Protein AF-A0A956QBS9-F1 (afdb_monomer_lite)

Structure (mmCIF, N/CA/C/O backbone):
data_AF-A0A956QBS9-F1
#
_entry.id   AF-A0A956QBS9-F1
#
loop_
_atom_site.group_PDB
_atom_site.id
_atom_site.type_symbol
_atom_site.label_atom_id
_atom_site.label_alt_id
_atom_site.label_comp_id
_atom_site.label_asym_id
_atom_site.label_entity_id
_atom_site.label_seq_id
_atom_site.pdbx_PDB_ins_code
_atom_site.Cartn_x
_atom_site.Cartn_y
_atom_site.Cartn_z
_atom_site.occupancy
_atom_site.B_iso_or_equiv
_atom_site.auth_seq_id
_atom_site.auth_comp_id
_atom_site.auth_asym_id
_atom_site.auth_atom_id
_atom_site.pdbx_PDB_model_num
ATOM 1 N N . MET A 1 1 ? -4.120 11.565 -2.653 1.00 62.69 1 MET A N 1
ATOM 2 C CA . MET A 1 1 ? -4.271 10.334 -1.851 1.00 62.69 1 MET A CA 1
ATOM 3 C C . MET A 1 1 ? -4.452 9.198 -2.831 1.00 62.69 1 MET A C 1
ATOM 5 O O . MET A 1 1 ? -5.402 9.241 -3.606 1.00 62.69 1 MET A O 1
ATOM 9 N N . SER A 1 2 ? -3.499 8.275 -2.859 1.00 72.56 2 SER A N 1
ATOM 10 C CA . SER A 1 2 ? -3.418 7.214 -3.864 1.00 72.56 2 SER A CA 1
ATOM 11 C C . SER A 1 2 ? -3.655 5.856 -3.207 1.00 72.56 2 SER A C 1
ATOM 13 O O . SER A 1 2 ? -3.531 5.721 -1.990 1.00 72.56 2 SER A O 1
ATOM 15 N N . VAL A 1 3 ? -4.051 4.862 -3.998 1.00 72.50 3 VAL A N 1
ATOM 16 C CA . VAL A 1 3 ? -4.416 3.521 -3.531 1.00 72.50 3 VAL A CA 1
ATOM 17 C C . VAL A 1 3 ? -3.546 2.489 -4.235 1.00 72.50 3 VAL A C 1
ATOM 19 O O . VAL A 1 3 ? -3.512 2.422 -5.461 1.00 72.50 3 VAL A O 1
ATOM 22 N N . ALA A 1 4 ? -2.849 1.673 -3.461 1.00 72.25 4 ALA A N 1
ATOM 23 C CA . ALA A 1 4 ? -2.122 0.503 -3.916 1.00 72.25 4 ALA A CA 1
ATOM 24 C C . ALA A 1 4 ? -2.949 -0.753 -3.614 1.00 72.25 4 ALA A C 1
ATOM 26 O O . ALA A 1 4 ? -3.445 -0.932 -2.503 1.00 72.25 4 ALA A O 1
ATOM 27 N N . VAL A 1 5 ? -3.121 -1.616 -4.608 1.00 70.50 5 VAL A N 1
ATOM 28 C CA . VAL A 1 5 ? -3.908 -2.847 -4.513 1.00 70.50 5 VAL A CA 1
ATOM 29 C C . VAL A 1 5 ? -2.988 -4.046 -4.684 1.00 70.50 5 VAL A C 1
ATOM 31 O O . VAL A 1 5 ? -2.298 -4.180 -5.693 1.00 70.50 5 VAL A O 1
ATOM 34 N N . ALA A 1 6 ? -3.002 -4.926 -3.690 1.00 63.19 6 ALA A N 1
ATOM 35 C CA . ALA A 1 6 ? -2.263 -6.176 -3.663 1.00 63.19 6 ALA A CA 1
ATOM 36 C C . ALA A 1 6 ? -3.111 -7.304 -4.276 1.00 63.19 6 ALA A C 1
ATOM 38 O O . ALA A 1 6 ? -3.794 -8.044 -3.563 1.00 63.19 6 ALA A O 1
ATOM 39 N N . GLY A 1 7 ? -3.090 -7.423 -5.604 1.00 61.34 7 GLY A N 1
ATOM 40 C CA . GLY A 1 7 ? -3.905 -8.381 -6.358 1.00 61.34 7 GLY A CA 1
ATOM 41 C C . GLY A 1 7 ? -3.380 -8.609 -7.776 1.00 61.34 7 GLY A C 1
ATOM 42 O O . GLY A 1 7 ? -2.777 -7.717 -8.373 1.00 61.34 7 GLY A O 1
ATOM 43 N N . VAL A 1 8 ? -3.581 -9.820 -8.306 1.00 54.94 8 VAL A N 1
ATOM 44 C CA . VAL A 1 8 ? -3.264 -10.185 -9.699 1.00 54.94 8 VAL A CA 1
ATOM 45 C C . VAL A 1 8 ? -4.487 -9.938 -10.581 1.00 54.94 8 VAL A C 1
ATOM 47 O O . VAL A 1 8 ? -5.093 -10.858 -11.123 1.00 54.94 8 VAL A O 1
ATOM 50 N N . ASP A 1 9 ? -4.886 -8.677 -10.694 1.00 51.34 9 ASP A N 1
ATOM 51 C CA . ASP A 1 9 ? -6.120 -8.313 -11.382 1.00 51.34 9 ASP A CA 1
ATOM 52 C C . ASP A 1 9 ? -5.763 -7.900 -12.818 1.00 51.34 9 ASP A C 1
ATOM 54 O O . ASP A 1 9 ? -5.214 -6.830 -13.076 1.00 51.34 9 ASP A O 1
ATOM 58 N N . GLY A 1 10 ? -5.999 -8.817 -13.759 1.00 55.69 10 GLY A N 1
ATOM 59 C CA . GLY A 1 10 ? -5.543 -8.780 -15.153 1.00 55.69 10 GLY A CA 1
ATOM 60 C C . GLY A 1 10 ? -6.207 -7.750 -16.070 1.00 55.69 10 GLY A C 1
ATOM 61 O O . GLY A 1 10 ? -6.499 -8.061 -17.221 1.00 55.69 10 GLY A O 1
ATOM 62 N N . SER A 1 11 ? -6.438 -6.520 -15.625 1.00 49.38 11 SER A N 1
ATOM 63 C CA . SER A 1 11 ? -6.732 -5.409 -16.532 1.00 49.38 11 SER A CA 1
ATOM 64 C C . SER A 1 11 ? -6.223 -4.109 -15.931 1.00 49.38 11 SER A C 1
ATOM 66 O O . SER A 1 11 ? -6.775 -3.580 -14.971 1.00 49.38 11 SER A O 1
ATOM 68 N N . LEU A 1 12 ? -5.140 -3.616 -16.534 1.00 52.03 12 LEU A N 1
ATOM 69 C CA . LEU A 1 12 ? -4.575 -2.278 -16.386 1.00 52.03 12 LEU A CA 1
ATOM 70 C C . LEU A 1 12 ? -5.600 -1.223 -16.837 1.00 52.03 12 LEU A C 1
ATOM 72 O O . LEU A 1 12 ? -5.401 -0.534 -17.835 1.00 52.03 12 LEU A O 1
ATOM 76 N N . GLU A 1 13 ? -6.713 -1.081 -16.122 1.00 49.41 13 GLU A N 1
ATOM 77 C CA . GLU A 1 13 ? -7.550 0.108 -16.228 1.00 49.41 13 GLU A CA 1
ATOM 78 C C . GLU A 1 13 ? -6.792 1.252 -15.559 1.00 49.41 13 GLU A C 1
ATOM 80 O O . GLU A 1 13 ? -6.947 1.556 -14.373 1.00 49.41 13 GLU A O 1
ATOM 85 N N . VAL A 1 14 ? -5.901 1.843 -16.356 1.00 55.06 14 VAL A N 1
ATOM 86 C CA . VAL A 1 14 ? -5.235 3.114 -16.107 1.00 55.06 14 VAL A CA 1
ATOM 87 C C . VAL A 1 14 ? -6.291 4.091 -15.603 1.00 55.06 14 VAL A C 1
ATOM 89 O O . VAL A 1 14 ? -7.130 4.597 -16.345 1.00 55.06 14 VAL A O 1
ATOM 92 N N . CYS A 1 15 ? -6.256 4.378 -14.302 1.00 55.94 15 CYS A N 1
ATOM 93 C CA . CYS A 1 15 ? -6.758 5.659 -13.851 1.00 55.94 15 CYS A CA 1
ATOM 94 C C . CYS A 1 15 ? -5.923 6.707 -14.596 1.00 55.94 15 CYS A C 1
ATOM 96 O O . CYS A 1 15 ? -4.702 6.691 -14.432 1.00 55.94 15 CYS A O 1
ATOM 98 N N . PRO A 1 16 ? -6.522 7.630 -15.367 1.00 56.38 16 PRO A N 1
ATOM 99 C CA . PRO A 1 16 ? -5.763 8.644 -16.107 1.00 56.38 16 PRO A CA 1
ATOM 100 C C . PRO A 1 16 ? -4.915 9.530 -15.177 1.00 56.38 16 PRO A C 1
ATOM 102 O O . PRO A 1 16 ? -3.937 10.131 -15.600 1.00 56.38 16 PRO A O 1
ATOM 105 N N . VAL A 1 17 ? -5.268 9.561 -13.889 1.00 64.25 17 VAL A N 1
ATOM 106 C CA . VAL A 1 17 ? -4.567 10.269 -12.811 1.00 64.25 17 VAL A CA 1
ATOM 107 C C . VAL A 1 17 ? -3.537 9.412 -12.055 1.00 64.25 17 VAL A C 1
ATOM 109 O O . VAL A 1 17 ? -2.956 9.883 -11.087 1.00 64.25 17 VAL A O 1
ATOM 112 N N . GLY A 1 18 ? -3.344 8.137 -12.414 1.00 65.81 18 GLY A N 1
ATOM 113 C CA . GLY A 1 18 ? -2.389 7.243 -11.740 1.00 65.81 18 GLY A CA 1
ATOM 114 C C . GLY A 1 18 ? -2.715 6.922 -10.274 1.00 65.81 18 GLY A C 1
ATOM 115 O O . GLY A 1 18 ? -1.871 6.383 -9.565 1.00 65.81 18 GLY A O 1
ATOM 116 N N . ALA A 1 19 ? -3.932 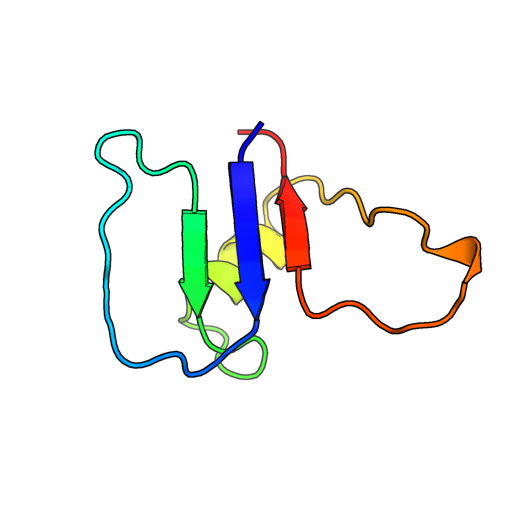7.233 -9.815 1.00 67.38 19 ALA A N 1
ATOM 117 C CA . ALA A 1 19 ? -4.336 7.119 -8.412 1.00 67.38 19 ALA A CA 1
ATOM 118 C C . ALA A 1 19 ? -4.456 5.673 -7.902 1.00 67.38 19 ALA A C 1
ATOM 120 O O . ALA A 1 19 ? -4.499 5.475 -6.690 1.00 67.38 19 ALA A O 1
ATOM 121 N N . ARG A 1 20 ? -4.535 4.677 -8.797 1.00 73.50 20 ARG A N 1
ATOM 122 C CA . ARG A 1 20 ? -4.581 3.249 -8.450 1.00 73.50 20 ARG A CA 1
ATOM 123 C C . ARG A 1 20 ? -3.374 2.520 -9.034 1.00 73.50 20 ARG A C 1
ATOM 125 O O . ARG A 1 20 ? -3.147 2.604 -10.240 1.00 73.50 20 ARG A O 1
ATOM 132 N N . LYS A 1 21 ? -2.633 1.805 -8.184 1.00 76.19 21 LYS A N 1
ATOM 133 C CA . LYS A 1 21 ? -1.479 0.969 -8.552 1.00 76.19 21 LYS A CA 1
ATOM 134 C C . LYS A 1 21 ? -1.760 -0.485 -8.194 1.00 76.19 21 LYS A C 1
ATOM 136 O O . LYS A 1 21 ? -2.244 -0.747 -7.099 1.00 76.19 21 LYS A O 1
ATOM 141 N N . PHE A 1 22 ? -1.458 -1.407 -9.100 1.00 78.00 22 PHE A N 1
ATOM 142 C CA . PHE A 1 22 ? -1.659 -2.846 -8.910 1.00 78.00 22 PHE A CA 1
ATOM 143 C C . PHE A 1 22 ? -0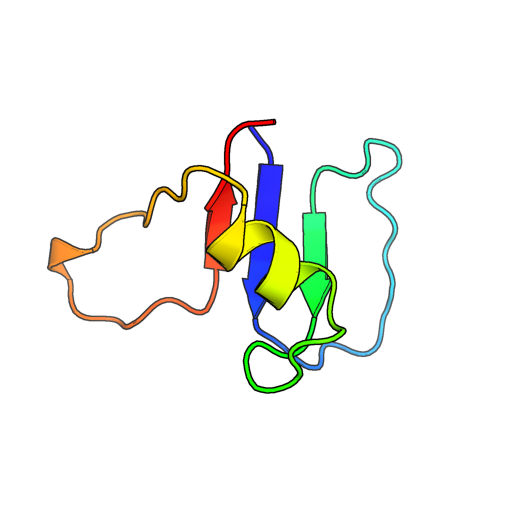.315 -3.566 -8.963 1.00 78.00 22 PHE A C 1
ATOM 145 O O . PHE A 1 22 ? 0.572 -3.171 -9.720 1.00 78.00 22 PHE A O 1
ATOM 152 N N . GLY A 1 23 ? -0.153 -4.610 -8.154 1.00 76.62 23 GLY A N 1
ATOM 153 C CA . GLY A 1 23 ? 1.102 -5.344 -8.076 1.00 76.62 23 GLY A CA 1
ATOM 154 C C . GLY A 1 23 ? 1.073 -6.471 -7.056 1.00 76.62 23 GLY A C 1
ATOM 155 O O . GLY A 1 23 ? 0.204 -6.541 -6.185 1.00 76.62 23 GLY A O 1
ATOM 156 N N . ASN A 1 24 ? 2.044 -7.371 -7.182 1.00 78.94 24 ASN A N 1
ATOM 157 C CA . ASN A 1 24 ? 2.206 -8.491 -6.272 1.00 78.94 24 ASN A CA 1
ATOM 158 C C . ASN A 1 24 ? 3.082 -8.090 -5.078 1.00 78.94 24 ASN A C 1
ATOM 160 O O . ASN A 1 24 ? 4.270 -7.839 -5.239 1.00 78.94 24 ASN A O 1
ATOM 164 N N . ILE A 1 25 ? 2.515 -8.108 -3.873 1.00 77.31 25 ILE A N 1
ATOM 165 C CA . ILE A 1 25 ? 3.244 -7.824 -2.623 1.00 77.31 25 ILE A CA 1
ATOM 166 C C . ILE A 1 25 ? 4.365 -8.824 -2.312 1.00 77.31 25 ILE A C 1
ATOM 168 O O . ILE A 1 25 ? 5.249 -8.522 -1.519 1.00 77.31 25 ILE A O 1
ATOM 172 N N . LEU A 1 26 ? 4.325 -10.024 -2.899 1.00 80.50 26 LEU A N 1
ATOM 173 C CA . LEU A 1 26 ? 5.390 -11.020 -2.753 1.00 80.50 26 LEU A CA 1
ATOM 174 C C . LEU A 1 26 ? 6.543 -10.776 -3.729 1.00 80.50 26 LEU A C 1
ATOM 176 O O . LEU A 1 26 ? 7.621 -11.334 -3.546 1.00 80.50 26 LEU A O 1
ATOM 180 N N . ASP A 1 27 ? 6.311 -9.973 -4.765 1.00 82.88 27 ASP A N 1
ATOM 181 C CA . ASP A 1 27 ? 7.332 -9.591 -5.726 1.00 82.88 27 ASP A CA 1
ATOM 182 C C . ASP A 1 27 ? 7.963 -8.258 -5.287 1.00 82.88 27 ASP A C 1
ATOM 184 O O . ASP A 1 27 ? 7.277 -7.227 -5.305 1.00 82.88 27 ASP A O 1
ATOM 188 N N . PRO A 1 28 ? 9.240 -8.244 -4.866 1.00 80.94 28 PRO A N 1
ATOM 189 C CA . PRO A 1 28 ? 9.922 -7.024 -4.446 1.00 80.94 28 PRO A CA 1
ATOM 190 C C . PRO A 1 28 ? 10.133 -6.029 -5.596 1.00 80.94 28 PRO A C 1
ATOM 192 O O . PRO A 1 28 ? 10.308 -4.839 -5.338 1.00 80.94 28 PRO A O 1
ATOM 195 N N . GLU A 1 29 ? 10.094 -6.468 -6.859 1.00 82.44 29 GLU A N 1
ATOM 196 C CA . GLU A 1 29 ? 10.222 -5.556 -7.998 1.00 82.44 29 GLU A CA 1
ATOM 197 C C . GLU A 1 29 ? 8.912 -4.835 -8.340 1.00 82.44 29 GLU A C 1
ATOM 199 O O . GLU A 1 29 ? 8.939 -3.824 -9.056 1.00 82.44 29 GLU A O 1
ATOM 204 N N . SER A 1 30 ? 7.782 -5.298 -7.790 1.00 81.94 30 SER A N 1
ATOM 205 C CA . SER A 1 30 ? 6.470 -4.721 -8.059 1.00 81.94 30 SER A CA 1
ATOM 206 C C . SER A 1 30 ? 6.331 -3.305 -7.497 1.00 81.94 30 SER A C 1
ATOM 208 O O . SER A 1 30 ? 6.857 -2.951 -6.439 1.00 81.94 30 SER A O 1
ATOM 210 N N . GLU A 1 31 ? 5.560 -2.480 -8.202 1.00 80.19 31 GLU A N 1
ATOM 211 C CA . GLU A 1 31 ? 5.316 -1.092 -7.805 1.00 80.19 31 GLU A CA 1
ATOM 212 C C . GLU A 1 31 ? 4.622 -1.003 -6.435 1.00 80.19 31 GLU A C 1
ATOM 214 O O . GLU A 1 31 ? 4.916 -0.109 -5.647 1.00 80.19 31 GLU A O 1
ATOM 219 N N . VAL A 1 32 ? 3.768 -1.977 -6.101 1.00 83.25 32 VAL A N 1
ATOM 220 C CA . VAL A 1 32 ? 3.098 -2.056 -4.794 1.00 83.25 32 VAL A CA 1
ATOM 221 C C . VAL A 1 32 ? 4.090 -2.363 -3.673 1.00 83.25 32 VAL A C 1
ATOM 223 O O . VAL A 1 32 ? 4.032 -1.697 -2.644 1.00 83.25 32 VAL A O 1
ATOM 226 N N . SER A 1 33 ? 5.023 -3.303 -3.863 1.00 84.75 33 SER A N 1
ATOM 227 C CA . SER A 1 33 ? 6.063 -3.591 -2.861 1.00 84.75 33 SER A CA 1
ATOM 228 C C . SER A 1 33 ? 6.953 -2.380 -2.596 1.00 84.75 33 SER A C 1
ATOM 230 O O . SER A 1 33 ? 7.225 -2.064 -1.440 1.00 84.75 33 SER A O 1
ATOM 232 N N . LYS A 1 34 ? 7.340 -1.649 -3.648 1.00 86.00 34 LYS A N 1
ATOM 233 C CA . LYS A 1 34 ? 8.127 -0.412 -3.519 1.00 86.00 34 LYS A CA 1
ATOM 234 C C . LYS A 1 34 ? 7.355 0.675 -2.778 1.00 86.00 34 LYS A C 1
ATOM 236 O O . LYS A 1 34 ? 7.885 1.275 -1.851 1.00 86.00 34 LYS A O 1
ATOM 241 N N . ILE A 1 35 ? 6.077 0.875 -3.106 1.00 85.56 35 ILE A N 1
ATOM 242 C CA . ILE A 1 35 ? 5.207 1.819 -2.390 1.00 85.56 35 ILE A CA 1
ATOM 243 C C . ILE A 1 35 ? 5.088 1.436 -0.910 1.00 85.56 35 ILE A C 1
ATOM 245 O O . ILE A 1 35 ? 5.223 2.305 -0.057 1.00 85.56 35 ILE A O 1
ATOM 249 N N . LEU A 1 36 ? 4.879 0.154 -0.593 1.00 83.19 36 LEU A N 1
ATOM 250 C CA . LEU A 1 36 ? 4.794 -0.336 0.789 1.00 83.19 36 LEU A CA 1
ATOM 251 C C . LEU A 1 36 ? 6.092 -0.129 1.588 1.00 83.19 36 LEU A C 1
ATOM 253 O O . LEU A 1 36 ? 6.024 0.016 2.806 1.00 83.19 36 LEU A O 1
ATOM 257 N N . GLN A 1 37 ? 7.251 -0.114 0.925 1.00 84.50 37 GLN A N 1
ATOM 258 C CA . GLN A 1 37 ? 8.555 0.087 1.564 1.00 84.50 37 GLN A CA 1
ATOM 259 C C . GLN A 1 37 ? 8.958 1.563 1.674 1.00 84.50 37 GLN A C 1
ATOM 261 O O . GLN A 1 37 ? 9.531 1.966 2.683 1.00 84.50 37 GLN A O 1
ATOM 266 N N . GLU A 1 38 ? 8.683 2.367 0.647 1.00 86.56 38 GLU A N 1
ATOM 267 C CA . GLU A 1 38 ? 9.174 3.747 0.542 1.00 86.56 38 GLU A CA 1
ATOM 268 C C . GLU A 1 38 ? 8.152 4.792 1.001 1.00 86.56 38 GLU A C 1
ATOM 270 O O . GLU A 1 38 ? 8.527 5.857 1.498 1.00 86.56 38 GLU A O 1
ATOM 275 N N . LYS A 1 39 ? 6.853 4.527 0.818 1.00 86.50 39 LYS A N 1
ATOM 276 C CA . LYS A 1 39 ? 5.781 5.498 1.067 1.00 86.50 39 LYS A CA 1
ATOM 277 C C . LYS A 1 39 ? 5.060 5.206 2.377 1.00 86.50 39 LYS A C 1
ATOM 279 O O . LYS A 1 39 ? 4.999 4.086 2.876 1.00 86.50 39 LYS A O 1
ATOM 284 N N . ARG A 1 40 ? 4.454 6.252 2.943 1.00 85.31 40 ARG A N 1
ATOM 285 C CA . ARG A 1 40 ? 3.667 6.133 4.172 1.00 85.31 40 ARG A CA 1
ATOM 286 C C . ARG A 1 40 ? 2.290 5.551 3.865 1.00 85.31 40 ARG A C 1
ATOM 288 O O . ARG A 1 40 ? 1.495 6.184 3.167 1.00 85.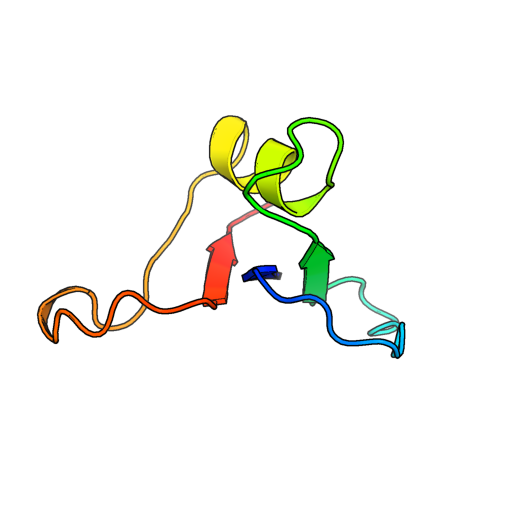31 40 ARG A O 1
ATOM 295 N N . ILE A 1 41 ? 2.020 4.378 4.431 1.00 85.75 41 ILE A N 1
ATOM 296 C CA . ILE A 1 41 ? 0.792 3.615 4.208 1.00 85.75 41 ILE A CA 1
ATOM 297 C C . ILE A 1 41 ? -0.258 3.927 5.278 1.00 85.75 41 ILE A C 1
ATOM 299 O O . ILE A 1 41 ? 0.057 4.125 6.450 1.00 85.75 41 ILE A O 1
ATOM 303 N N . TYR A 1 42 ? -1.517 3.955 4.863 1.00 85.69 42 TYR A N 1
ATOM 304 C CA . TYR A 1 42 ? -2.694 4.044 5.706 1.00 85.69 42 TYR A CA 1
ATOM 305 C C . TYR A 1 42 ? -3.631 2.882 5.379 1.00 85.69 42 TYR A C 1
ATOM 307 O O . TYR A 1 42 ? -4.036 2.688 4.229 1.00 85.69 42 TYR A O 1
ATOM 315 N N . ILE A 1 43 ? -3.971 2.103 6.402 1.00 84.19 43 ILE A N 1
ATOM 316 C CA . ILE A 1 43 ? -4.889 0.974 6.294 1.00 84.19 43 ILE A CA 1
ATOM 317 C C . ILE A 1 43 ? -6.249 1.431 6.805 1.00 84.19 43 ILE A C 1
ATOM 319 O O . ILE A 1 43 ? -6.393 1.882 7.941 1.00 84.19 43 ILE A O 1
ATOM 323 N N . LEU A 1 44 ? -7.260 1.342 5.943 1.00 81.69 44 LEU A N 1
ATOM 324 C CA . LEU A 1 44 ? -8.615 1.710 6.319 1.00 81.69 44 LEU A CA 1
ATOM 325 C C . LEU A 1 44 ? -9.208 0.625 7.223 1.00 81.69 44 LEU A C 1
ATOM 327 O O . LEU A 1 44 ? -9.292 -0.531 6.810 1.00 81.69 44 LEU A O 1
ATOM 331 N N . LYS A 1 45 ? -9.681 1.022 8.410 1.00 81.06 45 LYS A N 1
ATOM 332 C CA . LYS A 1 45 ? -10.342 0.132 9.382 1.00 81.06 45 LYS A CA 1
ATOM 333 C C . LYS A 1 45 ? -9.500 -1.097 9.740 1.00 81.06 45 LYS A C 1
ATOM 335 O O . LYS A 1 45 ? -9.991 -2.229 9.723 1.00 81.06 45 LYS A O 1
ATOM 340 N N . GLU A 1 46 ? -8.227 -0.874 10.059 1.00 79.25 46 GLU A N 1
ATOM 341 C CA . GLU A 1 46 ? -7.331 -1.939 10.524 1.00 79.25 46 GLU A CA 1
ATOM 342 C C . GLU A 1 46 ? -7.903 -2.667 11.756 1.00 79.25 46 GLU A C 1
ATOM 344 O O . GLU A 1 46 ? -7.718 -3.877 11.890 1.00 79.25 46 GLU A O 1
ATOM 349 N N . GLU A 1 47 ? -8.708 -1.982 12.585 1.00 80.31 47 GLU A N 1
ATOM 350 C CA . GLU A 1 47 ? -9.332 -2.569 13.776 1.00 80.31 47 GLU A CA 1
ATOM 351 C C . GLU A 1 47 ? -10.269 -3.758 13.498 1.00 80.31 47 GLU A C 1
ATOM 353 O O . GLU A 1 47 ? -10.572 -4.527 14.407 1.00 80.31 47 GLU A O 1
ATOM 358 N N . LEU A 1 48 ? -10.721 -3.940 12.252 1.00 82.69 48 LEU A N 1
ATOM 359 C CA . LEU A 1 48 ? -11.587 -5.057 11.870 1.00 82.69 48 LEU A CA 1
ATOM 360 C C . LEU A 1 48 ? -10.818 -6.357 11.581 1.00 82.69 48 LEU A C 1
ATOM 362 O O . LEU A 1 48 ? -11.449 -7.384 11.340 1.00 82.69 48 LEU A O 1
ATOM 366 N N . GLY A 1 49 ? -9.479 -6.334 11.554 1.00 78.25 49 GLY A N 1
ATOM 367 C CA . GLY A 1 49 ? -8.654 -7.536 11.363 1.00 78.25 49 GLY A CA 1
ATOM 368 C C . GLY A 1 49 ? -8.838 -8.234 10.008 1.00 78.25 49 GLY A C 1
ATOM 369 O O . GLY A 1 49 ? -8.475 -9.396 9.853 1.00 78.25 49 GLY A O 1
ATOM 370 N N . THR A 1 50 ? -9.399 -7.542 9.011 1.00 76.69 50 THR A N 1
ATOM 371 C CA . THR A 1 50 ? -9.762 -8.121 7.700 1.00 76.69 50 THR A CA 1
ATOM 372 C C . THR A 1 50 ? -8.583 -8.295 6.740 1.00 76.69 50 THR A C 1
ATOM 374 O O . THR A 1 50 ? -8.785 -8.742 5.614 1.00 76.69 50 THR A O 1
ATOM 377 N N . ASN A 1 51 ? -7.366 -7.958 7.184 1.00 69.25 51 ASN A N 1
ATOM 378 C CA . ASN A 1 51 ? -6.122 -7.981 6.413 1.00 69.25 51 ASN A CA 1
ATOM 379 C C . A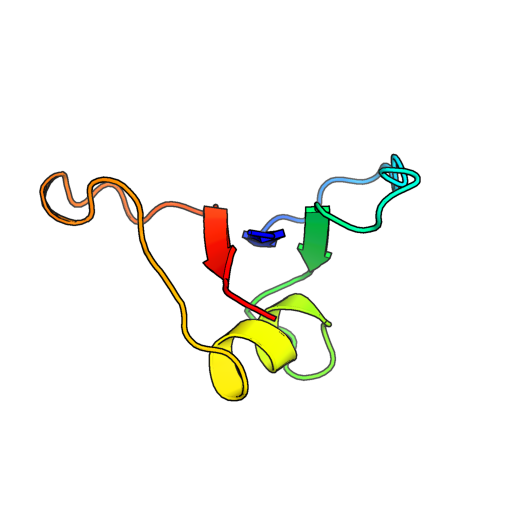SN A 1 51 ? -6.325 -7.486 4.962 1.00 69.25 51 ASN A C 1
ATOM 381 O O . ASN A 1 51 ? -6.239 -8.266 4.005 1.00 69.25 51 ASN A O 1
ATOM 385 N N . PRO A 1 52 ? -6.717 -6.207 4.797 1.00 73.00 52 PRO A N 1
ATOM 386 C CA . PRO A 1 52 ? -7.192 -5.698 3.523 1.00 73.00 52 PRO A CA 1
ATOM 387 C C . PRO A 1 52 ? -6.085 -5.737 2.472 1.00 73.00 52 PRO A C 1
ATOM 389 O O . PRO A 1 52 ? -4.949 -5.344 2.713 1.00 73.00 52 PRO A O 1
ATOM 392 N N . ARG A 1 53 ? -6.454 -6.142 1.255 1.00 75.19 53 ARG A N 1
ATOM 393 C CA . ARG A 1 53 ? -5.569 -6.126 0.079 1.00 75.19 53 ARG A CA 1
ATOM 394 C C . ARG A 1 53 ? -5.483 -4.753 -0.603 1.00 75.19 53 ARG A C 1
ATOM 396 O O . ARG A 1 53 ? -5.008 -4.652 -1.728 1.00 75.19 53 ARG A O 1
ATOM 403 N N . PHE A 1 54 ? -5.950 -3.700 0.066 1.00 79.25 54 PHE A N 1
ATOM 404 C CA . PHE A 1 54 ? -5.951 -2.322 -0.422 1.00 79.25 54 PHE A CA 1
ATOM 405 C C . PHE A 1 54 ? -5.259 -1.428 0.605 1.00 79.25 54 PHE A C 1
ATOM 407 O O . PHE A 1 54 ? -5.657 -1.383 1.768 1.00 79.25 54 PHE A O 1
ATOM 414 N N . TYR A 1 55 ? -4.253 -0.693 0.151 1.00 84.38 55 TYR A N 1
ATOM 415 C CA . TYR A 1 55 ? -3.398 0.165 0.955 1.00 84.38 55 TYR A CA 1
ATOM 416 C C . TYR A 1 55 ? -3.487 1.591 0.427 1.00 84.38 55 TYR A C 1
ATOM 418 O O . TYR A 1 55 ? -3.285 1.831 -0.760 1.00 84.38 55 TYR A O 1
ATOM 426 N N . TYR A 1 56 ? -3.780 2.561 1.286 1.00 85.62 56 TYR A N 1
ATOM 427 C CA . TYR A 1 56 ? -3.724 3.966 0.895 1.00 85.62 56 TYR A CA 1
ATOM 428 C C . TYR A 1 56 ? -2.319 4.490 1.138 1.00 85.62 56 TYR A C 1
ATOM 430 O O . TYR A 1 56 ? -1.715 4.166 2.151 1.00 85.62 56 TYR A O 1
ATOM 438 N N . TYR A 1 57 ? -1.800 5.315 0.243 1.00 85.19 57 TYR A N 1
ATOM 439 C CA . TYR A 1 57 ? -0.518 5.970 0.442 1.00 85.19 57 TYR A CA 1
ATOM 440 C C . TYR A 1 57 ? -0.587 7.435 0.028 1.00 85.19 57 TYR A C 1
ATOM 442 O O . TYR A 1 57 ? -1.420 7.862 -0.785 1.00 85.19 57 TYR A O 1
ATOM 450 N N . PHE A 1 58 ? 0.282 8.217 0.649 1.00 78.25 58 PHE A N 1
ATOM 451 C CA . PHE A 1 58 ? 0.464 9.623 0.336 1.00 78.25 58 PHE A CA 1
ATOM 452 C C 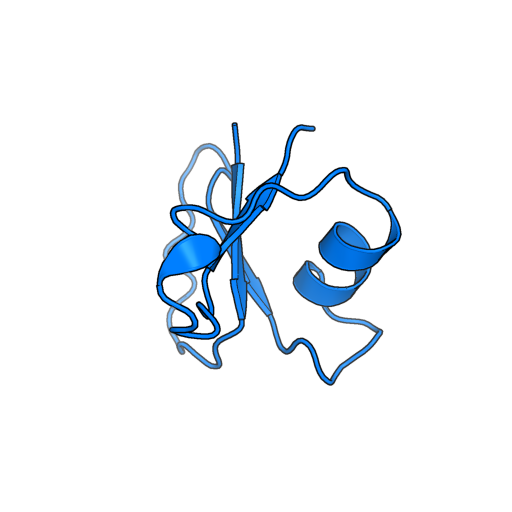. PHE A 1 58 ? 1.735 9.751 -0.500 1.00 78.25 58 PHE A C 1
ATOM 454 O O . PHE A 1 58 ? 2.765 9.181 -0.132 1.00 78.25 58 PHE A O 1
ATOM 461 N N . ASP A 1 59 ? 1.617 10.414 -1.652 1.00 68.69 59 ASP A N 1
ATOM 462 C CA . ASP A 1 59 ? 2.765 10.742 -2.498 1.00 68.69 59 ASP A CA 1
ATOM 463 C C . ASP A 1 59 ? 3.498 11.969 -1.962 1.00 68.69 59 ASP A C 1
ATOM 465 O O . ASP A 1 59 ? 2.797 12.928 -1.554 1.00 68.69 59 ASP A O 1
#

Foldseek 3Di:
DAKEFQDPDPDCPDPVVNRYAYFHCVDCVGPSVVCVVPWDWDDPPVVVVPPHRMIHTDD

Sequence (59 aa):
MSVAVAGVDGSLEVCPVGARKFGNILDPESEVSKILQEKRIYILKEELG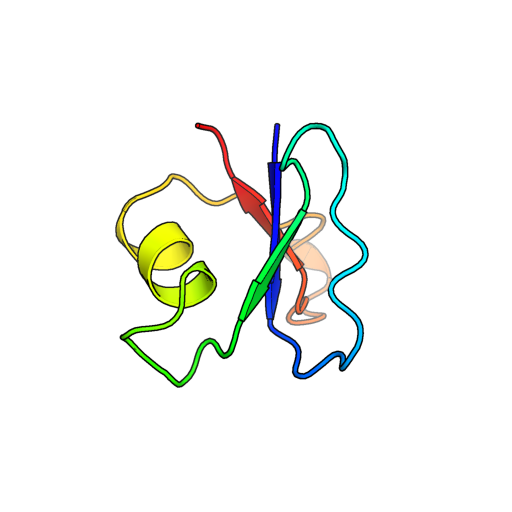TNPRFYYYFD

Radius of gyration: 11.24 Å; chains: 1; bounding box: 22×22×30 Å

pLDDT: mean 74.27, std 11.02, range [49.38, 86.56]

Secondary structure (DSSP, 8-state):
-EEEEES--S-----TT--EEEE-TT-TTSHHHHHHHHSEEE-TTGGG----SEEEEE-